Protein AF-A0A089IGE7-F1 (afdb_monomer_lite)

Radius of gyration: 20.37 Å; chains: 1; bounding box: 49×50×32 Å

pLDDT: mean 74.57, std 20.64, range [33.09, 98.62]

Secondary structure (DSSP, 8-state):
--------PEEEEETTTTEEEEE-SSS-SSTTTTPPP-S----------HHHHHHHHHHHHHHT--HHHHHHHHHHHHHHHHTT--

Foldseek 3Di:
DDDDDPQDWDWDQADPPRDIDTDGDDDDRDPPGPPDPPDDDDDDDDDDDPVVVVVLVVVCVVVVHDSVVSVVVVVCVVVVVVVVPD

Sequence (86 aa):
MTSSSKDKVKVGVATKDGQLGFLFTRGGLREGAGRKSTGITKKVSLTLPENIWQEIEQACEEQNVSRSQVFRNIIEAHFAKESKES

Structure (mmCIF, N/CA/C/O backbone):
data_AF-A0A089IGE7-F1
#
_entry.id   AF-A0A089IGE7-F1
#
loop_
_atom_site.group_PDB
_atom_site.id
_atom_site.type_symbol
_atom_site.label_atom_id
_atom_site.label_alt_id
_atom_site.label_comp_id
_atom_site.label_asym_id
_atom_site.label_entity_id
_atom_site.label_seq_id
_atom_site.pdbx_PDB_ins_code
_atom_site.Cartn_x
_atom_site.Cartn_y
_atom_site.Cartn_z
_atom_site.occupancy
_atom_site.B_iso_or_equiv
_atom_site.auth_seq_id
_atom_site.auth_comp_id
_atom_site.auth_asym_id
_atom_site.auth_atom_id
_atom_site.pdbx_PDB_model_num
ATOM 1 N N . MET A 1 1 ? -5.552 -37.868 -14.638 1.00 34.00 1 MET A N 1
ATOM 2 C CA . MET A 1 1 ? -4.280 -38.054 -15.372 1.00 34.00 1 MET A CA 1
ATOM 3 C C . MET A 1 1 ? -3.426 -36.817 -15.151 1.00 34.00 1 MET A C 1
ATOM 5 O O . MET A 1 1 ? -3.844 -35.720 -15.489 1.00 34.00 1 MET A O 1
ATOM 9 N N . THR A 1 2 ? -2.300 -36.989 -14.468 1.00 38.97 2 THR A N 1
ATOM 10 C CA . THR A 1 2 ? -1.363 -35.941 -14.041 1.00 38.97 2 THR A CA 1
ATOM 11 C C . THR A 1 2 ? -0.519 -35.445 -15.217 1.00 38.97 2 THR A C 1
ATOM 13 O O . THR A 1 2 ? 0.235 -36.230 -15.789 1.00 38.97 2 THR A O 1
ATOM 16 N N . SER A 1 3 ? -0.589 -34.156 -15.558 1.00 33.09 3 SER A N 1
ATOM 17 C CA . SER A 1 3 ? 0.375 -33.525 -16.472 1.00 33.09 3 SER A CA 1
ATOM 18 C C . SER A 1 3 ? 1.390 -32.729 -15.657 1.00 33.09 3 SER A C 1
ATOM 20 O O . SER A 1 3 ? 1.128 -31.610 -15.224 1.00 33.09 3 SER A O 1
ATOM 22 N N . SER A 1 4 ? 2.540 -33.357 -15.425 1.00 41.38 4 SER A N 1
ATOM 23 C CA . SER A 1 4 ? 3.729 -32.783 -14.797 1.00 41.38 4 SER A CA 1
ATOM 24 C C . SER A 1 4 ? 4.317 -31.682 -15.692 1.00 41.38 4 SER A C 1
ATOM 26 O O . SER A 1 4 ? 4.806 -31.955 -16.791 1.00 41.38 4 SER A O 1
ATOM 28 N N . SER A 1 5 ? 4.250 -30.427 -15.242 1.00 45.38 5 SER A N 1
ATOM 29 C CA . SER A 1 5 ? 4.948 -29.306 -15.880 1.00 45.38 5 SER A CA 1
ATOM 30 C C . SER A 1 5 ? 6.452 -29.483 -15.679 1.00 45.38 5 SER A C 1
ATOM 32 O O . SER A 1 5 ? 6.965 -29.318 -14.578 1.00 45.38 5 SER A O 1
ATOM 34 N N . LYS A 1 6 ? 7.165 -29.855 -16.745 1.00 48.47 6 LYS A N 1
ATOM 35 C CA . LYS A 1 6 ? 8.632 -29.918 -16.757 1.00 48.47 6 LYS A CA 1
ATOM 36 C C . LYS A 1 6 ? 9.203 -28.503 -16.643 1.00 48.47 6 LYS A C 1
ATOM 38 O O . LYS A 1 6 ? 9.260 -27.780 -17.641 1.00 48.47 6 LYS A O 1
ATOM 43 N N . ASP A 1 7 ? 9.651 -28.122 -15.453 1.00 56.78 7 ASP A N 1
ATOM 44 C CA . ASP A 1 7 ? 10.416 -26.894 -15.249 1.00 56.78 7 ASP A CA 1
ATOM 45 C C . ASP A 1 7 ? 11.765 -27.003 -15.980 1.00 56.78 7 ASP A C 1
ATOM 47 O O . ASP A 1 7 ? 12.621 -27.825 -15.654 1.00 56.78 7 ASP A O 1
ATOM 51 N N . LYS A 1 8 ? 11.950 -26.192 -17.030 1.00 56.50 8 LYS A N 1
ATOM 52 C CA . LYS A 1 8 ? 13.209 -26.118 -17.784 1.00 56.50 8 LYS A CA 1
ATOM 53 C C . LYS A 1 8 ? 14.259 -25.397 -16.937 1.00 56.50 8 LYS A C 1
ATOM 55 O O . LYS A 1 8 ? 14.258 -24.170 -16.869 1.00 56.50 8 LYS A O 1
ATOM 60 N N . VAL A 1 9 ? 15.163 -26.154 -16.322 1.00 57.78 9 VAL A N 1
ATOM 61 C CA . VAL A 1 9 ? 16.336 -25.607 -15.627 1.00 57.78 9 VAL A CA 1
ATOM 62 C C . VAL A 1 9 ? 17.332 -25.101 -16.670 1.00 57.78 9 VAL A C 1
ATOM 64 O O . VAL A 1 9 ? 17.773 -25.860 -17.533 1.00 57.78 9 VAL A O 1
ATOM 67 N N . LYS A 1 10 ? 17.678 -23.811 -16.612 1.00 56.50 10 LYS A N 1
ATOM 68 C CA . LYS A 1 10 ? 18.718 -23.218 -17.461 1.00 56.50 10 LYS A CA 1
ATOM 69 C C . LYS A 1 10 ? 19.975 -23.037 -16.613 1.00 56.50 10 LYS A C 1
ATOM 71 O O . LYS A 1 10 ? 19.934 -22.355 -15.595 1.00 56.50 10 LYS A O 1
ATOM 76 N N . VAL A 1 11 ? 21.074 -23.666 -17.019 1.00 57.47 11 VAL A N 1
ATOM 77 C CA . VAL A 1 11 ? 22.378 -23.536 -16.353 1.00 57.47 11 VAL A CA 1
ATOM 78 C C . VAL A 1 11 ? 23.172 -22.446 -17.067 1.00 57.47 11 VAL A C 1
ATOM 80 O O . VAL A 1 11 ? 23.233 -22.435 -18.297 1.00 57.47 11 VAL A O 1
ATOM 83 N N . GLY A 1 12 ? 23.739 -21.505 -16.312 1.00 60.38 12 GLY A N 1
ATOM 84 C CA . GLY A 1 12 ? 24.557 -20.418 -16.847 1.00 60.38 12 GLY A CA 1
ATOM 85 C C . GLY A 1 12 ? 25.712 -20.064 -15.914 1.00 60.38 12 GLY A C 1
ATOM 86 O O . GLY A 1 12 ? 25.665 -20.347 -14.718 1.00 60.38 12 GLY A O 1
ATOM 87 N N . VAL A 1 13 ? 26.756 -19.451 -16.471 1.00 56.75 13 VAL A N 1
ATOM 88 C CA . VAL A 1 13 ? 27.917 -18.988 -15.700 1.00 56.75 13 VAL A CA 1
ATOM 89 C C . VAL A 1 13 ? 27.504 -17.754 -14.910 1.00 56.75 13 VAL A C 1
ATOM 91 O O . VAL A 1 13 ? 27.147 -16.727 -15.492 1.00 56.75 13 VAL A O 1
ATOM 94 N N . ALA A 1 14 ? 27.507 -17.882 -13.587 1.00 56.69 14 ALA A N 1
ATOM 95 C CA . ALA A 1 14 ? 27.209 -16.811 -12.668 1.00 56.69 14 ALA A CA 1
ATOM 96 C C . ALA A 1 14 ? 28.497 -16.165 -12.162 1.00 56.69 14 ALA A C 1
ATOM 98 O O . ALA A 1 14 ? 29.290 -16.780 -11.455 1.00 56.69 14 ALA A O 1
ATOM 99 N N . THR A 1 15 ? 28.648 -14.881 -12.491 1.00 53.41 15 THR A N 1
ATOM 100 C CA . THR A 1 15 ? 29.678 -13.953 -11.993 1.00 53.41 15 THR A CA 1
ATOM 101 C C . THR A 1 15 ? 31.132 -14.217 -12.415 1.00 53.41 15 THR A C 1
ATOM 103 O O . THR A 1 15 ? 31.475 -15.257 -12.972 1.00 53.41 15 THR A O 1
ATOM 106 N N . LYS A 1 16 ? 31.964 -13.179 -12.220 1.00 56.97 16 LYS A N 1
ATOM 107 C CA . LYS A 1 16 ? 33.334 -12.994 -12.741 1.00 56.97 16 LYS A CA 1
ATOM 108 C C . LYS A 1 16 ? 34.352 -14.070 -12.319 1.00 56.97 16 LYS A C 1
ATOM 110 O O . LYS A 1 16 ? 35.448 -14.070 -12.863 1.00 56.97 16 LYS A O 1
ATOM 115 N N . ASP A 1 17 ? 33.956 -15.012 -11.462 1.00 59.75 17 ASP A N 1
ATOM 116 C CA . ASP A 1 17 ? 34.816 -16.057 -10.894 1.00 59.75 17 ASP A CA 1
ATOM 117 C C . ASP A 1 17 ? 34.411 -17.488 -11.313 1.00 59.75 17 ASP A C 1
ATOM 119 O O . ASP A 1 17 ? 34.851 -18.468 -10.716 1.00 59.75 17 ASP A O 1
ATOM 123 N N . GLY A 1 18 ? 33.564 -17.644 -12.341 1.00 58.91 18 GLY A N 1
ATOM 124 C CA . GLY A 1 18 ? 33.331 -18.946 -12.985 1.00 58.91 18 GLY A CA 1
ATOM 125 C C . GLY A 1 18 ? 32.444 -19.937 -12.216 1.00 58.91 18 GLY A C 1
ATOM 126 O O . GLY A 1 18 ? 32.462 -21.128 -12.523 1.00 58.91 18 GLY A O 1
ATOM 127 N N . GLN A 1 19 ? 31.642 -19.483 -11.248 1.00 57.50 19 GLN A N 1
ATOM 128 C CA . GLN A 1 19 ? 30.672 -20.346 -10.562 1.00 57.50 19 GLN A CA 1
ATOM 129 C C . GLN A 1 19 ? 29.443 -20.636 -11.441 1.00 57.50 19 GLN A C 1
ATOM 131 O O . GLN A 1 19 ? 28.969 -19.783 -12.191 1.00 57.50 19 GLN A O 1
ATOM 136 N N . LEU A 1 20 ? 28.899 -21.854 -11.355 1.00 59.09 20 LEU A N 1
ATOM 137 C CA . LEU A 1 20 ? 27.672 -22.241 -12.060 1.00 59.09 20 LEU A CA 1
ATOM 138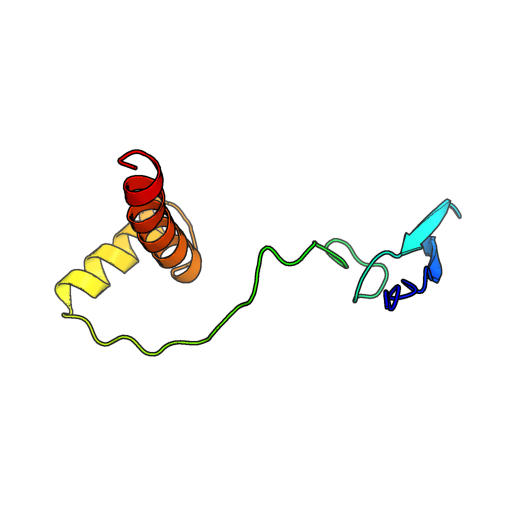 C C . LEU A 1 20 ? 26.445 -21.833 -11.236 1.00 59.09 20 LEU A C 1
ATOM 140 O O . LEU A 1 20 ? 26.247 -22.320 -10.126 1.00 59.09 20 LEU A O 1
ATOM 144 N N . GLY A 1 21 ? 25.606 -20.954 -11.789 1.00 56.47 21 GLY A N 1
ATOM 145 C CA . GLY A 1 21 ? 24.333 -20.564 -11.186 1.00 56.47 21 GLY A CA 1
ATOM 146 C C . GLY A 1 21 ? 23.172 -21.353 -11.789 1.00 56.47 21 GLY A C 1
ATOM 147 O O . GLY A 1 21 ? 22.992 -21.375 -13.010 1.00 56.47 21 GLY A O 1
ATOM 148 N N . PHE A 1 22 ? 22.354 -21.981 -10.943 1.00 55.56 22 PHE A N 1
ATOM 149 C CA . PHE A 1 22 ? 21.097 -22.589 -11.377 1.00 55.56 22 PHE A CA 1
ATOM 150 C C . PHE A 1 22 ? 20.010 -21.513 -11.498 1.00 55.56 22 PHE A C 1
ATOM 152 O O . PHE A 1 22 ? 19.639 -20.878 -10.511 1.00 55.56 22 PHE A O 1
ATOM 159 N N . LEU A 1 23 ? 19.491 -21.303 -12.711 1.00 53.16 23 LEU A N 1
ATOM 160 C CA . LEU A 1 23 ? 18.417 -20.349 -12.973 1.00 53.16 23 LEU A CA 1
ATOM 161 C C . LEU A 1 23 ? 17.061 -21.050 -12.813 1.00 53.16 23 LEU A C 1
ATOM 163 O O . LEU A 1 23 ? 16.616 -21.790 -13.695 1.00 53.16 23 LEU A O 1
ATOM 167 N N . PHE A 1 24 ? 16.390 -20.798 -11.692 1.00 55.31 24 PHE A N 1
ATOM 168 C CA . PHE A 1 24 ? 14.993 -21.163 -11.490 1.00 55.31 24 PHE A CA 1
ATOM 169 C C . PHE A 1 24 ? 14.167 -19.879 -11.612 1.00 55.31 24 PHE A C 1
ATOM 171 O O . PHE A 1 24 ? 14.266 -19.019 -10.744 1.00 55.31 24 PHE A O 1
ATOM 178 N N . THR A 1 25 ? 13.336 -19.763 -12.656 1.00 54.84 25 THR A N 1
ATOM 179 C CA . THR A 1 25 ? 12.335 -18.698 -12.932 1.00 54.84 25 THR A CA 1
ATOM 180 C C . THR A 1 25 ? 12.729 -17.525 -13.858 1.00 54.84 25 THR A C 1
ATOM 182 O O . THR A 1 25 ? 13.881 -17.314 -14.225 1.00 54.84 25 THR A O 1
ATOM 185 N N . ARG A 1 26 ? 11.688 -16.821 -14.341 1.00 53.00 26 ARG A N 1
ATOM 186 C CA . ARG A 1 26 ? 11.720 -15.762 -15.365 1.00 53.00 26 ARG A CA 1
ATOM 187 C C . ARG A 1 26 ? 12.612 -14.582 -14.950 1.00 53.00 26 ARG A C 1
ATOM 189 O O . ARG A 1 26 ? 12.235 -13.783 -14.100 1.00 53.00 26 ARG A O 1
ATOM 196 N N . GLY A 1 27 ? 13.744 -14.432 -15.630 1.00 53.59 27 GLY A N 1
ATOM 197 C CA . GLY A 1 27 ? 14.659 -13.294 -15.504 1.00 53.59 27 GLY A CA 1
ATOM 198 C C . GLY A 1 27 ? 16.090 -13.713 -15.843 1.00 53.59 27 GLY A C 1
ATOM 199 O O . GLY A 1 27 ? 16.448 -14.865 -15.639 1.00 53.59 27 GLY A O 1
ATOM 200 N N . GLY A 1 28 ? 16.891 -12.813 -16.419 1.00 61.19 28 GLY A N 1
ATOM 201 C CA . GLY A 1 28 ? 18.324 -13.053 -16.652 1.00 61.19 28 GLY A CA 1
ATOM 202 C C . GLY A 1 28 ? 19.134 -13.002 -15.354 1.00 61.19 28 GLY A C 1
ATOM 203 O O . GLY A 1 28 ? 18.598 -12.644 -14.316 1.00 61.19 28 GLY A O 1
ATOM 204 N N . LEU A 1 29 ? 20.424 -13.326 -15.402 1.00 59.56 29 LEU A N 1
ATOM 205 C CA . LEU A 1 29 ? 21.306 -13.344 -14.234 1.00 59.56 29 LEU A CA 1
ATOM 206 C C . LEU A 1 29 ? 21.609 -11.917 -13.728 1.00 59.56 29 LEU A C 1
ATOM 208 O O . LEU A 1 29 ? 22.620 -11.314 -14.076 1.00 59.56 29 LEU A O 1
ATOM 212 N N . ARG A 1 30 ? 20.700 -11.362 -12.931 1.00 69.31 30 ARG A N 1
ATOM 213 C CA . ARG A 1 30 ? 20.873 -10.107 -12.192 1.00 69.31 30 ARG A CA 1
ATOM 214 C C . ARG A 1 30 ? 20.314 -10.277 -10.788 1.00 69.31 30 ARG A C 1
ATOM 216 O O . ARG A 1 30 ? 19.425 -11.100 -10.574 1.00 69.31 30 ARG A O 1
ATOM 223 N N . GLU A 1 31 ? 20.803 -9.485 -9.848 1.00 54.19 31 GLU A N 1
ATOM 224 C CA . GLU A 1 31 ? 20.286 -9.480 -8.483 1.00 54.19 31 GLU A CA 1
ATOM 225 C C . GLU A 1 31 ? 18.771 -9.190 -8.485 1.00 54.19 31 GLU A C 1
ATOM 227 O O . GLU A 1 31 ? 18.285 -8.319 -9.212 1.00 54.19 31 GLU A O 1
ATOM 232 N N . GLY A 1 32 ? 17.996 -10.005 -7.764 1.00 61.00 32 GLY A N 1
ATOM 233 C CA . GLY A 1 32 ? 16.528 -9.944 -7.760 1.00 61.00 32 GLY A CA 1
ATOM 234 C C . GLY A 1 32 ? 15.823 -10.619 -8.947 1.00 61.00 32 GLY A C 1
ATOM 235 O O . GLY A 1 32 ? 14.589 -10.682 -8.964 1.00 61.00 32 GLY A O 1
ATOM 236 N N . ALA A 1 33 ? 16.553 -11.166 -9.926 1.00 55.72 33 ALA A N 1
ATOM 237 C CA . ALA A 1 33 ? 15.949 -12.013 -10.947 1.00 55.72 33 ALA A CA 1
ATOM 238 C C . ALA A 1 33 ? 15.495 -13.342 -10.347 1.00 55.72 33 ALA A C 1
ATOM 240 O O . ALA A 1 33 ? 16.262 -14.059 -9.711 1.00 55.72 33 ALA A O 1
ATOM 241 N N . GLY A 1 34 ? 14.222 -13.658 -10.554 1.00 55.28 34 GLY A N 1
ATOM 242 C CA . GLY A 1 34 ? 13.625 -14.883 -10.051 1.00 55.28 34 GLY A CA 1
ATOM 243 C C . GLY A 1 34 ? 13.177 -14.855 -8.592 1.00 55.28 34 GLY A C 1
ATOM 244 O O . GLY A 1 34 ? 12.949 -15.909 -7.996 1.00 55.28 34 GLY A O 1
ATOM 245 N N . ARG A 1 35 ? 12.973 -13.661 -8.009 1.00 58.50 35 ARG A N 1
ATOM 246 C CA . ARG A 1 35 ? 12.197 -13.551 -6.767 1.00 58.50 35 ARG A CA 1
ATOM 247 C C . ARG A 1 35 ? 10.825 -14.185 -7.011 1.00 58.50 35 ARG A C 1
ATOM 249 O O . ARG A 1 35 ? 10.074 -13.720 -7.870 1.00 58.50 35 ARG A O 1
ATOM 256 N N . LYS A 1 36 ? 10.519 -15.265 -6.281 1.00 56.66 36 LYS A N 1
ATOM 257 C CA . LYS A 1 36 ? 9.218 -15.944 -6.350 1.00 56.66 36 LYS A CA 1
ATOM 258 C C . LYS A 1 36 ? 8.116 -14.896 -6.188 1.00 56.66 36 LYS A C 1
ATOM 260 O O . LYS A 1 36 ? 8.163 -14.092 -5.259 1.00 56.66 36 LYS A O 1
ATOM 265 N N . SER A 1 37 ? 7.157 -14.878 -7.111 1.00 58.00 37 SER A N 1
ATOM 266 C CA . SER A 1 37 ? 6.007 -13.982 -7.021 1.00 58.00 37 SER A CA 1
ATOM 267 C C . SER A 1 37 ? 5.239 -14.289 -5.737 1.00 58.00 37 SER A C 1
ATOM 269 O O . SER A 1 37 ? 4.825 -15.429 -5.544 1.00 58.00 37 SER A O 1
ATOM 271 N N . THR A 1 38 ? 5.025 -13.287 -4.886 1.00 64.69 38 THR A N 1
ATOM 272 C CA . THR A 1 38 ? 4.269 -13.413 -3.626 1.00 64.69 38 THR A CA 1
ATOM 273 C C . THR A 1 38 ? 2.798 -13.789 -3.849 1.00 64.69 38 THR A C 1
ATOM 275 O O . THR A 1 38 ? 2.116 -14.200 -2.922 1.00 64.69 38 THR A O 1
ATOM 278 N N . GLY A 1 39 ? 2.301 -13.654 -5.081 1.00 79.50 39 GLY A N 1
ATOM 279 C CA . GLY A 1 39 ? 0.931 -13.960 -5.469 1.00 79.50 39 GLY A CA 1
ATOM 280 C C . GLY A 1 39 ? 0.607 -13.398 -6.852 1.00 79.50 39 GLY A C 1
ATOM 281 O O . GLY A 1 39 ? 1.507 -13.067 -7.630 1.00 79.50 39 GLY A O 1
ATOM 282 N N . ILE A 1 40 ? -0.687 -13.278 -7.155 1.00 87.25 40 ILE A N 1
ATOM 283 C CA . ILE A 1 40 ? -1.191 -12.678 -8.395 1.00 87.25 40 ILE A CA 1
ATOM 284 C C . ILE A 1 40 ? -1.524 -11.208 -8.137 1.00 87.25 40 ILE A C 1
ATOM 286 O O . ILE A 1 40 ? -2.386 -10.897 -7.320 1.00 87.25 40 ILE A O 1
ATOM 290 N N . THR A 1 41 ? -0.900 -10.298 -8.883 1.00 90.38 41 THR A N 1
ATOM 291 C CA . THR A 1 41 ? -1.251 -8.873 -8.837 1.00 90.38 41 THR A CA 1
ATOM 292 C C . THR A 1 41 ? -2.449 -8.586 -9.741 1.00 90.38 41 THR A C 1
ATOM 294 O O . THR A 1 41 ? -2.432 -8.908 -10.931 1.00 90.38 41 THR A O 1
ATOM 297 N N . LYS A 1 42 ? -3.471 -7.918 -9.200 1.00 91.88 42 LYS A N 1
ATOM 298 C CA . LYS A 1 42 ? -4.605 -7.362 -9.952 1.00 91.88 42 LYS A CA 1
ATOM 299 C C . LYS A 1 42 ? -4.658 -5.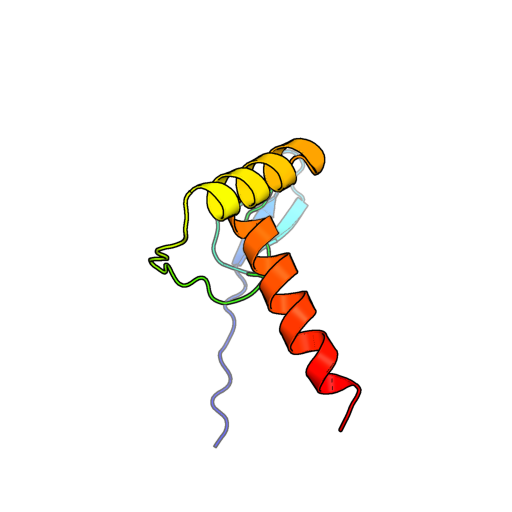851 -9.726 1.00 91.88 42 LYS A C 1
ATOM 301 O O . LYS A 1 42 ? -4.508 -5.397 -8.597 1.00 91.88 42 LYS A O 1
ATOM 306 N N . LYS A 1 43 ? -4.841 -5.071 -10.797 1.00 94.69 43 LYS A N 1
ATOM 307 C CA . LYS A 1 43 ? -5.086 -3.625 -10.688 1.00 94.69 43 LYS A CA 1
ATOM 308 C C . LYS A 1 43 ? -6.564 -3.408 -10.384 1.00 94.69 43 LYS A C 1
ATOM 310 O O . LYS A 1 43 ? -7.406 -3.998 -11.056 1.00 94.69 43 LYS A O 1
ATOM 315 N N . VAL A 1 44 ? -6.852 -2.566 -9.402 1.00 94.25 44 VAL A N 1
ATOM 316 C CA . VAL A 1 44 ? -8.211 -2.205 -8.992 1.00 94.25 44 VAL A CA 1
ATOM 317 C C . VAL A 1 44 ? -8.342 -0.686 -8.967 1.00 94.25 44 VAL A C 1
ATOM 319 O O . VAL A 1 44 ? -7.354 0.013 -8.744 1.00 94.25 44 VAL A O 1
ATOM 322 N N . SER A 1 45 ? -9.549 -0.188 -9.226 1.00 96.25 45 SER A N 1
ATOM 323 C CA . SER A 1 45 ? -9.916 1.205 -8.977 1.00 96.25 45 SER A CA 1
ATOM 324 C C . SER A 1 45 ? -10.705 1.256 -7.674 1.00 96.25 45 SER A C 1
ATOM 326 O O . SER A 1 45 ? -11.548 0.391 -7.439 1.00 96.25 45 SER A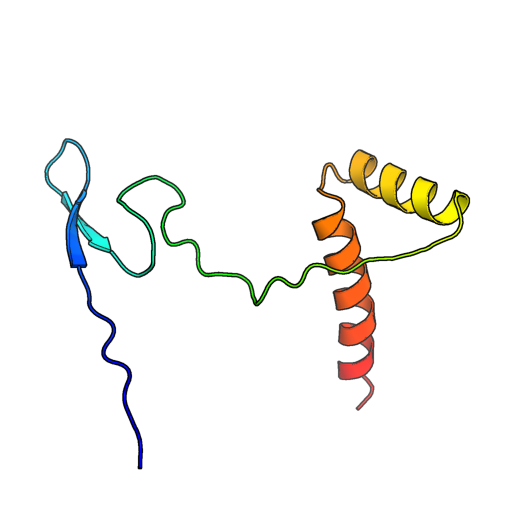 O 1
ATOM 328 N N . LEU A 1 46 ? -10.398 2.229 -6.822 1.00 96.44 46 LEU A N 1
ATOM 329 C CA . LEU A 1 46 ? -11.074 2.450 -5.551 1.00 96.44 46 LEU A CA 1
ATOM 330 C C . LEU A 1 46 ? -11.458 3.922 -5.472 1.00 96.44 46 LEU A C 1
ATOM 332 O O . LEU A 1 46 ? -10.648 4.794 -5.782 1.00 96.44 46 LEU A O 1
ATOM 336 N N . THR A 1 47 ? -12.684 4.181 -5.039 1.00 97.81 47 THR A N 1
ATOM 337 C CA . THR A 1 47 ? -13.170 5.522 -4.724 1.00 97.81 47 THR A CA 1
ATOM 338 C C . THR A 1 47 ? -13.483 5.541 -3.240 1.00 97.81 47 THR A C 1
ATOM 340 O O . THR A 1 47 ? -14.328 4.779 -2.778 1.00 97.81 47 THR A O 1
ATOM 343 N N . LEU A 1 48 ? -12.766 6.381 -2.500 1.00 97.50 48 LEU A N 1
ATOM 344 C CA . LEU A 1 48 ? -12.914 6.567 -1.061 1.00 97.50 48 LEU A CA 1
ATOM 345 C C . LEU A 1 48 ? -13.049 8.067 -0.762 1.00 97.50 48 LEU A C 1
ATOM 347 O O . LEU A 1 48 ? -12.615 8.881 -1.585 1.00 97.50 48 LEU A O 1
ATOM 351 N N . PRO A 1 49 ? -13.641 8.438 0.384 1.00 98.62 49 PRO A N 1
ATOM 352 C CA . PRO A 1 49 ? -13.616 9.811 0.876 1.00 98.62 49 PRO A CA 1
ATOM 353 C C . PRO A 1 49 ? -12.187 10.347 1.051 1.00 98.62 49 PRO A C 1
ATOM 355 O O . PRO A 1 49 ? -11.271 9.589 1.369 1.00 98.62 49 PRO A O 1
ATOM 358 N N . GLU A 1 50 ? -12.013 11.662 0.901 1.00 98.19 50 GLU A N 1
ATOM 359 C CA . GLU A 1 50 ? -10.706 12.334 0.992 1.00 98.19 50 GLU A CA 1
ATOM 360 C C . GLU A 1 50 ? -9.999 12.085 2.328 1.00 98.19 50 GLU A C 1
ATOM 362 O O . GLU A 1 50 ? -8.813 11.776 2.357 1.00 98.19 50 GLU A O 1
ATOM 367 N N . ASN A 1 51 ? -10.733 12.136 3.442 1.00 98.38 51 ASN A N 1
ATOM 368 C CA . ASN A 1 51 ? -10.159 11.896 4.766 1.00 98.38 51 ASN A CA 1
ATOM 369 C C . ASN A 1 51 ? -9.564 10.482 4.890 1.00 98.38 51 ASN A C 1
ATOM 371 O O . ASN A 1 51 ? -8.525 10.303 5.514 1.00 98.38 51 ASN A O 1
ATOM 375 N N . ILE A 1 52 ? -10.172 9.486 4.241 1.00 98.06 52 ILE A N 1
ATOM 376 C CA . ILE A 1 52 ? -9.647 8.116 4.233 1.00 98.06 52 ILE A CA 1
ATOM 377 C C . ILE A 1 52 ? -8.393 8.020 3.360 1.00 98.06 52 ILE A C 1
ATOM 379 O O . ILE A 1 52 ? -7.456 7.300 3.704 1.00 98.06 52 ILE A O 1
ATOM 383 N N . TRP A 1 53 ? -8.337 8.751 2.242 1.00 98.00 53 TRP A N 1
ATOM 384 C CA . TRP A 1 53 ? -7.111 8.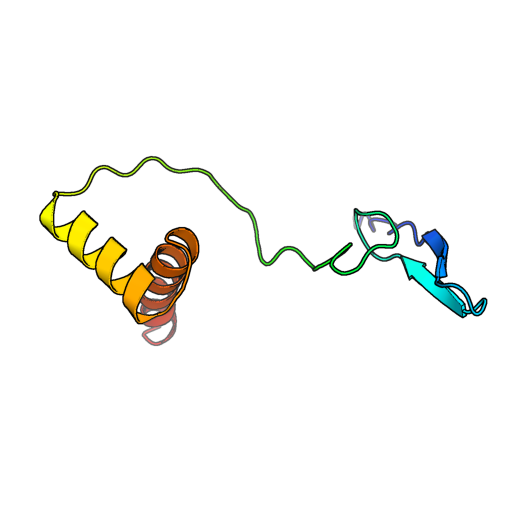835 1.446 1.00 98.00 53 TRP A CA 1
ATOM 385 C C . TRP A 1 53 ? -5.958 9.438 2.241 1.00 98.00 53 TRP A C 1
ATOM 387 O O . TRP A 1 53 ? -4.866 8.874 2.216 1.00 98.00 53 TRP A O 1
ATOM 397 N N . GLN A 1 54 ? -6.216 10.503 2.998 1.00 98.25 54 GLN A N 1
ATOM 398 C CA . GLN A 1 54 ? -5.218 11.137 3.858 1.00 98.25 54 GLN A CA 1
ATOM 399 C C . GLN A 1 54 ? -4.683 10.178 4.927 1.00 98.25 54 GLN A C 1
ATOM 401 O O . GLN A 1 54 ? -3.471 10.072 5.091 1.00 98.25 54 GLN A O 1
ATOM 406 N N . GLU A 1 55 ? -5.554 9.410 5.590 1.00 97.81 55 GLU A N 1
ATOM 407 C CA . GLU A 1 55 ? -5.131 8.385 6.558 1.00 97.81 55 GLU A CA 1
ATOM 408 C C . GLU A 1 55 ? -4.230 7.315 5.913 1.00 97.81 55 GLU A C 1
ATOM 410 O O . GLU A 1 55 ? -3.222 6.901 6.491 1.00 97.81 55 GLU A O 1
ATOM 415 N N . ILE A 1 56 ? -4.552 6.879 4.688 1.00 97.75 56 ILE A N 1
ATOM 416 C CA . ILE A 1 56 ? -3.732 5.909 3.946 1.00 97.75 56 ILE A CA 1
ATOM 417 C C . ILE A 1 56 ? -2.363 6.500 3.598 1.00 97.75 56 ILE A C 1
ATOM 419 O O . ILE A 1 56 ? -1.357 5.793 3.675 1.00 97.75 56 ILE A O 1
ATOM 423 N N . GLU A 1 57 ? -2.311 7.762 3.178 1.00 97.50 57 GLU A N 1
ATOM 424 C CA . GLU A 1 57 ? -1.061 8.437 2.820 1.00 97.50 57 GLU A CA 1
ATOM 425 C C . GLU A 1 57 ? -0.173 8.665 4.039 1.00 97.50 57 GLU A C 1
ATOM 427 O O . GLU A 1 57 ? 1.001 8.297 3.998 1.00 97.50 57 GLU A O 1
ATOM 432 N N . GLN A 1 58 ? -0.751 9.111 5.153 1.00 97.88 58 GLN A N 1
ATOM 433 C CA . GLN A 1 58 ? -0.048 9.216 6.426 1.00 97.88 58 GLN A CA 1
ATOM 434 C C . GLN A 1 58 ? 0.538 7.861 6.856 1.00 97.88 58 GLN A C 1
ATOM 436 O O . GLN A 1 58 ? 1.716 7.773 7.195 1.00 97.88 58 GLN A O 1
ATOM 441 N N . ALA A 1 59 ? -0.229 6.770 6.748 1.00 97.25 59 ALA A N 1
ATOM 442 C CA . ALA A 1 59 ? 0.274 5.432 7.059 1.00 97.25 59 ALA A CA 1
ATOM 443 C C . ALA A 1 59 ? 1.423 4.986 6.132 1.00 97.25 59 ALA A C 1
ATOM 445 O O . ALA A 1 59 ? 2.316 4.251 6.565 1.00 97.25 59 ALA A O 1
ATOM 446 N N . CYS A 1 60 ? 1.422 5.411 4.862 1.00 97.38 60 CYS A N 1
ATOM 447 C CA . CYS A 1 60 ? 2.534 5.148 3.943 1.00 97.38 60 CYS A CA 1
ATOM 448 C C . CYS A 1 60 ? 3.813 5.853 4.405 1.00 97.38 60 CYS A C 1
ATOM 450 O O . CYS A 1 60 ? 4.883 5.242 4.374 1.00 97.38 60 CYS A O 1
ATOM 452 N N . GLU A 1 61 ? 3.700 7.115 4.824 1.00 97.31 61 GLU A N 1
ATOM 453 C CA . GLU A 1 61 ? 4.819 7.935 5.293 1.00 97.31 61 GLU A CA 1
ATOM 454 C C . GLU A 1 61 ? 5.384 7.415 6.619 1.00 97.31 61 GLU A C 1
ATOM 456 O O . GLU A 1 61 ? 6.584 7.159 6.713 1.00 97.31 61 GLU A O 1
ATOM 461 N N . GLU A 1 62 ? 4.524 7.167 7.610 1.00 96.56 62 GLU A N 1
ATOM 462 C CA . GLU A 1 62 ? 4.919 6.695 8.944 1.00 96.56 62 GLU A CA 1
ATOM 463 C C . GLU A 1 62 ? 5.643 5.343 8.904 1.00 96.56 62 GLU A C 1
ATOM 465 O O . GLU A 1 62 ? 6.601 5.116 9.643 1.00 96.56 62 GLU A O 1
ATOM 470 N N . GLN A 1 63 ? 5.201 4.436 8.030 1.00 94.19 63 GLN A N 1
ATOM 471 C CA . GLN A 1 63 ? 5.781 3.096 7.901 1.00 94.19 63 GLN A CA 1
ATOM 472 C C . GLN A 1 63 ? 6.875 3.023 6.827 1.00 94.19 63 GLN A C 1
ATOM 474 O O . GLN A 1 63 ? 7.533 1.990 6.701 1.00 94.19 63 GLN A O 1
ATOM 479 N N . ASN A 1 64 ? 7.069 4.091 6.045 1.00 96.38 64 ASN A N 1
ATOM 480 C CA . ASN A 1 64 ? 7.935 4.128 4.867 1.00 96.38 64 ASN A CA 1
ATOM 481 C C . ASN A 1 64 ? 7.667 2.957 3.896 1.00 96.38 64 ASN A C 1
ATOM 483 O O . ASN A 1 64 ? 8.575 2.240 3.460 1.00 96.38 64 ASN A O 1
ATOM 487 N N . VAL A 1 65 ? 6.391 2.724 3.576 1.00 94.75 65 VAL A N 1
ATOM 488 C CA . VAL A 1 65 ? 5.955 1.643 2.679 1.00 94.75 65 VAL A CA 1
ATOM 489 C C . VAL A 1 65 ? 5.094 2.166 1.537 1.00 94.75 65 VAL A C 1
ATOM 491 O O . VAL A 1 65 ? 4.432 3.193 1.623 1.00 94.75 65 VAL A O 1
ATOM 494 N N . SER A 1 66 ? 5.056 1.416 0.434 1.00 96.06 66 SER A N 1
ATOM 495 C CA . SER A 1 66 ? 4.184 1.768 -0.692 1.00 96.06 66 SER A CA 1
ATOM 496 C C . SER A 1 66 ? 2.701 1.674 -0.316 1.00 96.06 66 SER A C 1
ATOM 498 O O . SER A 1 66 ? 2.300 0.761 0.406 1.00 96.06 66 SER A O 1
ATOM 500 N N . ARG A 1 67 ? 1.855 2.478 -0.966 1.00 95.50 67 ARG A N 1
ATOM 501 C CA . ARG A 1 67 ? 0.387 2.376 -0.869 1.00 95.50 67 ARG A CA 1
ATOM 502 C C . ARG A 1 67 ? -0.144 0.957 -1.114 1.00 95.50 67 ARG A C 1
ATOM 504 O O . ARG A 1 67 ? -1.043 0.484 -0.429 1.00 95.50 67 ARG A O 1
ATOM 511 N N . SER A 1 68 ? 0.465 0.228 -2.055 1.00 94.25 68 SER A N 1
ATOM 512 C CA . SER A 1 68 ? 0.106 -1.172 -2.328 1.00 94.25 68 SER A CA 1
ATOM 513 C C . SER A 1 68 ? 0.380 -2.113 -1.148 1.00 94.25 68 SER A C 1
ATOM 515 O O . SER A 1 68 ? -0.281 -3.140 -1.028 1.00 94.25 68 SER A O 1
ATOM 517 N N . GLN A 1 69 ? 1.374 -1.795 -0.313 1.00 94.88 69 GLN A N 1
ATOM 518 C CA . GLN A 1 69 ? 1.702 -2.547 0.896 1.00 94.88 69 GLN A CA 1
ATOM 519 C C . GLN A 1 69 ? 0.688 -2.245 1.991 1.00 94.88 69 GLN A C 1
ATOM 521 O O . GLN A 1 69 ? 0.183 -3.187 2.587 1.00 94.88 69 GLN A O 1
ATOM 526 N N . VAL A 1 70 ? 0.341 -0.970 2.190 1.00 96.62 70 VAL A N 1
ATOM 527 C CA . VAL A 1 70 ? -0.704 -0.570 3.145 1.00 96.62 70 VAL A CA 1
ATOM 528 C C . VAL A 1 70 ? -2.014 -1.296 2.836 1.00 96.62 70 VAL A C 1
ATOM 530 O O . VAL A 1 70 ? -2.561 -1.970 3.705 1.00 96.62 70 VAL A O 1
ATOM 533 N N . PHE A 1 71 ? -2.464 -1.276 1.577 1.00 96.00 71 PHE A N 1
ATOM 534 C CA . PHE A 1 71 ? -3.676 -1.999 1.183 1.00 96.00 71 PHE A CA 1
ATOM 535 C C . PHE A 1 71 ? -3.584 -3.509 1.400 1.00 96.00 71 PHE A C 1
ATOM 537 O O . PHE A 1 71 ? -4.542 -4.107 1.882 1.00 96.00 71 PHE A O 1
ATOM 544 N N . ARG A 1 72 ? -2.444 -4.134 1.076 1.00 93.94 72 ARG A N 1
ATOM 545 C CA . ARG A 1 72 ? -2.247 -5.566 1.342 1.00 93.94 72 ARG A CA 1
ATOM 546 C C . ARG A 1 72 ? -2.339 -5.873 2.833 1.00 93.94 72 ARG A C 1
ATOM 548 O O . ARG A 1 72 ? -3.088 -6.771 3.186 1.00 93.94 72 ARG A O 1
ATOM 555 N N . ASN A 1 73 ? -1.691 -5.082 3.688 1.00 93.81 73 ASN A N 1
ATOM 556 C CA . ASN A 1 73 ? -1.748 -5.260 5.139 1.00 93.81 73 ASN A CA 1
ATOM 557 C C . ASN A 1 73 ? -3.188 -5.163 5.670 1.00 93.81 73 ASN A C 1
ATOM 559 O O . ASN A 1 73 ? -3.598 -5.997 6.470 1.00 93.81 73 ASN A O 1
ATOM 563 N N . ILE A 1 74 ? -3.967 -4.176 5.207 1.00 94.38 74 ILE A N 1
ATOM 564 C CA . ILE A 1 74 ? -5.373 -3.998 5.610 1.00 94.38 74 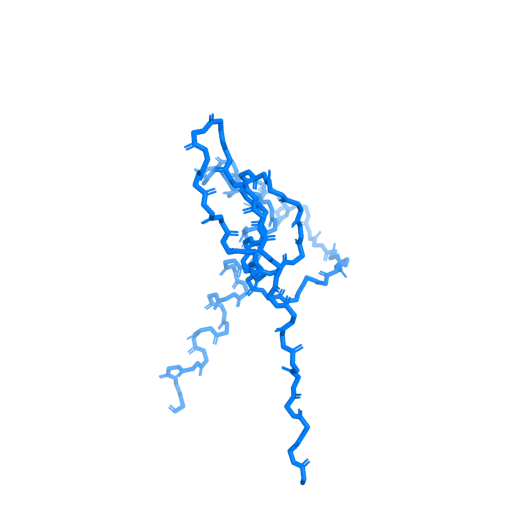ILE A CA 1
ATOM 565 C C . ILE A 1 74 ? -6.215 -5.213 5.195 1.00 94.38 74 ILE A C 1
ATOM 567 O O . ILE A 1 74 ? -6.951 -5.766 6.011 1.00 94.38 74 ILE A O 1
ATOM 571 N N . ILE A 1 75 ? -6.092 -5.643 3.936 1.00 94.12 75 ILE A N 1
ATOM 572 C CA . ILE A 1 75 ? -6.857 -6.767 3.381 1.00 94.12 75 ILE A CA 1
ATOM 573 C C . ILE A 1 75 ? -6.477 -8.079 4.082 1.00 94.12 75 ILE A C 1
ATOM 575 O O . ILE A 1 75 ? -7.353 -8.829 4.506 1.00 94.12 75 ILE A O 1
ATOM 579 N N . GLU A 1 76 ? -5.182 -8.345 4.253 1.00 92.50 76 GLU A N 1
ATOM 580 C CA . GLU A 1 76 ? -4.680 -9.536 4.944 1.00 92.50 76 GLU A CA 1
ATOM 581 C C . GLU A 1 76 ? -5.127 -9.561 6.411 1.00 92.50 76 GLU A C 1
ATOM 583 O O . GLU A 1 76 ? -5.585 -10.596 6.887 1.00 92.50 76 GLU A O 1
ATOM 588 N N . ALA A 1 77 ? -5.076 -8.425 7.116 1.00 92.69 77 ALA A N 1
ATOM 589 C CA . ALA A 1 77 ? -5.537 -8.326 8.500 1.00 92.69 77 ALA A CA 1
ATOM 590 C C . ALA A 1 77 ? -7.050 -8.545 8.652 1.00 92.69 77 ALA A C 1
ATOM 592 O O . ALA A 1 77 ? -7.491 -9.000 9.708 1.00 92.69 77 ALA A O 1
ATOM 593 N N . HIS A 1 78 ? -7.846 -8.224 7.628 1.00 93.69 78 HIS A N 1
ATOM 594 C CA . HIS A 1 78 ? -9.281 -8.495 7.619 1.00 93.69 78 HIS A CA 1
ATOM 595 C C . HIS A 1 78 ? -9.560 -9.995 7.453 1.00 93.69 78 HIS A C 1
ATOM 597 O O . HIS A 1 78 ? -10.195 -10.595 8.315 1.00 93.69 78 HIS A O 1
ATOM 603 N N . PHE A 1 79 ? -9.004 -10.629 6.416 1.00 90.25 79 PHE A N 1
ATOM 604 C CA . PHE A 1 79 ? -9.256 -12.049 6.135 1.00 90.25 79 PHE A CA 1
ATOM 605 C C . PHE A 1 79 ? -8.554 -13.015 7.102 1.00 90.25 79 PHE A C 1
ATOM 607 O O . PHE A 1 79 ? -9.050 -14.113 7.340 1.00 90.25 79 PHE A O 1
ATOM 614 N N . ALA A 1 80 ? -7.432 -12.623 7.715 1.00 83.75 80 ALA A N 1
ATOM 615 C CA . ALA A 1 80 ? -6.769 -13.438 8.736 1.00 83.75 80 ALA A CA 1
ATOM 616 C C . ALA A 1 80 ? -7.577 -13.548 10.044 1.00 83.75 80 ALA A C 1
ATOM 618 O O . ALA A 1 80 ? -7.344 -14.473 10.826 1.00 83.75 80 ALA A O 1
ATOM 619 N N . LYS A 1 81 ? -8.507 -12.616 10.307 1.00 65.81 81 LYS A N 1
ATOM 620 C CA . LYS A 1 81 ? -9.406 -12.686 11.471 1.00 65.81 81 LYS A CA 1
ATOM 621 C C . LYS A 1 81 ? -10.483 -13.755 11.290 1.00 65.81 81 LYS A C 1
ATOM 623 O O . LYS A 1 81 ? -10.761 -14.477 12.238 1.00 65.81 81 LYS A O 1
ATOM 628 N N . GLU A 1 82 ? -10.995 -13.933 10.074 1.00 61.50 82 GLU A N 1
ATOM 629 C CA . GLU A 1 82 ? -12.047 -14.919 9.781 1.00 61.50 82 GLU A CA 1
ATOM 630 C C . GLU A 1 82 ? -11.572 -16.373 9.935 1.00 61.50 82 GLU A C 1
ATOM 632 O O . GLU A 1 82 ? -12.365 -17.266 10.210 1.00 61.50 82 GLU A O 1
ATOM 637 N N . SER A 1 83 ? -10.265 -16.633 9.821 1.00 59.94 83 SER A N 1
ATOM 638 C CA . SER A 1 83 ? -9.711 -17.996 9.883 1.00 59.94 83 SER A CA 1
ATOM 639 C C . SER A 1 83 ? -9.508 -18.529 11.307 1.00 59.94 83 SER A C 1
ATOM 641 O O . SER A 1 83 ? -9.119 -19.682 11.469 1.00 59.94 83 SER A O 1
ATOM 643 N N . LYS A 1 84 ? -9.701 -17.694 12.337 1.00 58.22 84 LYS A N 1
ATOM 644 C CA . LYS A 1 84 ? -9.535 -18.070 13.754 1.00 58.22 84 LYS A CA 1
ATOM 645 C C . L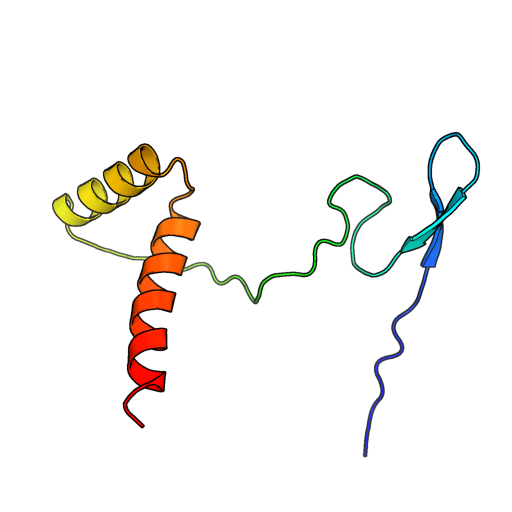YS A 1 84 ? -10.858 -18.300 14.486 1.00 58.22 84 LYS A C 1
ATOM 647 O O . LYS A 1 84 ? -10.830 -18.668 15.656 1.00 58.22 84 LYS A O 1
ATOM 652 N N . GLU A 1 85 ? -11.983 -18.081 13.813 1.00 56.81 85 GLU A N 1
ATOM 653 C CA . GLU A 1 85 ? -13.329 -18.141 14.397 1.00 56.81 85 GLU A CA 1
ATOM 654 C C . GLU A 1 85 ? -14.200 -19.246 13.765 1.00 56.81 85 GLU A C 1
ATOM 656 O O . GLU A 1 85 ? -15.415 -19.263 13.944 1.00 56.81 85 GLU A O 1
ATOM 661 N N . SER A 1 86 ? -13.572 -20.176 13.031 1.00 46.47 86 SER A N 1
ATOM 662 C CA . SER A 1 86 ? -14.183 -21.398 12.478 1.00 46.47 86 SER A CA 1
ATOM 663 C C . SER A 1 86 ? -13.598 -22.656 13.107 1.00 46.47 86 SER A C 1
ATOM 665 O O . SER A 1 86 ? -12.367 -22.674 13.336 1.00 46.47 86 SER A O 1
#